Protein AF-A0A6B3HQE8-F1 (afdb_monomer_lite)

Structure (mmCIF, N/CA/C/O backbone):
data_AF-A0A6B3HQE8-F1
#
_entry.id   AF-A0A6B3HQE8-F1
#
loop_
_atom_site.group_PDB
_atom_site.id
_atom_site.type_symbol
_atom_site.label_atom_id
_atom_site.label_alt_id
_atom_site.label_comp_id
_atom_site.label_asym_id
_atom_site.label_entity_id
_atom_site.label_seq_id
_atom_site.pdbx_PDB_ins_code
_atom_site.Cartn_x
_atom_site.Cartn_y
_atom_site.Cartn_z
_atom_site.occupancy
_atom_site.B_iso_or_equiv
_atom_site.auth_seq_id
_atom_site.auth_comp_id
_atom_site.auth_asym_id
_atom_site.auth_atom_id
_atom_site.pdbx_PDB_model_num
ATOM 1 N N . GLY A 1 1 ? -1.125 9.462 -5.279 1.00 57.75 1 GLY A N 1
ATOM 2 C CA . GLY A 1 1 ? -0.376 9.296 -6.543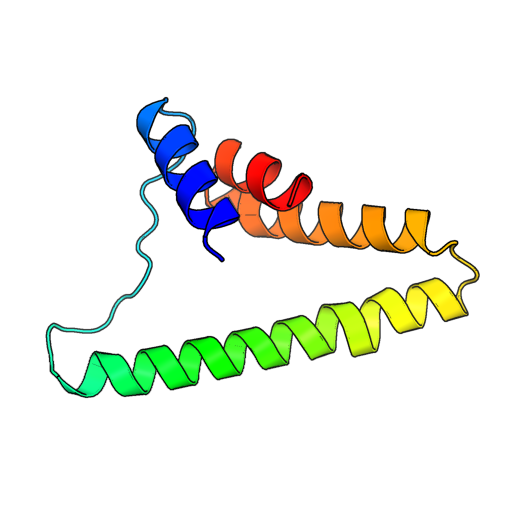 1.00 57.75 1 GLY A CA 1
ATOM 3 C C . GLY A 1 1 ? 0.740 10.318 -6.689 1.00 57.75 1 GLY A C 1
ATOM 4 O O . GLY A 1 1 ? 1.898 9.981 -6.491 1.00 57.75 1 GLY A O 1
ATOM 5 N N . SER A 1 2 ? 0.403 11.573 -6.986 1.00 71.50 2 SER A N 1
ATOM 6 C CA . SER A 1 2 ? 1.363 12.668 -7.220 1.00 71.50 2 SER A CA 1
ATOM 7 C C . SER A 1 2 ? 2.272 12.984 -6.025 1.00 71.50 2 SER A C 1
ATOM 9 O O . SER A 1 2 ? 3.472 13.153 -6.218 1.00 71.50 2 SER A O 1
ATOM 11 N N . ALA A 1 3 ? 1.739 12.987 -4.798 1.00 71.50 3 ALA A N 1
ATOM 12 C CA . ALA A 1 3 ? 2.540 13.189 -3.583 1.00 71.50 3 ALA A CA 1
ATOM 13 C C . ALA A 1 3 ? 3.630 12.112 -3.411 1.00 71.50 3 ALA A C 1
ATOM 15 O O . ALA A 1 3 ? 4.776 12.431 -3.104 1.00 71.50 3 ALA A O 1
ATOM 16 N N . GLY A 1 4 ? 3.302 10.850 -3.707 1.00 71.12 4 GLY A N 1
ATOM 17 C CA . GLY A 1 4 ? 4.258 9.743 -3.604 1.00 71.12 4 GLY A CA 1
ATOM 18 C C . GLY A 1 4 ? 5.314 9.760 -4.687 1.00 71.12 4 GLY A C 1
ATOM 19 O O . GLY A 1 4 ? 6.476 9.474 -4.411 1.00 71.12 4 GLY A O 1
ATOM 20 N N . LEU A 1 5 ? 4.938 10.189 -5.893 1.00 74.06 5 LEU A N 1
ATOM 21 C CA . LEU A 1 5 ? 5.892 10.414 -6.970 1.00 74.06 5 LEU A CA 1
ATOM 22 C C . LEU A 1 5 ? 6.881 11.531 -6.605 1.00 74.06 5 LEU A C 1
ATOM 24 O O . LEU A 1 5 ? 8.086 11.362 -6.766 1.00 74.06 5 LEU A O 1
ATOM 28 N N . ALA A 1 6 ? 6.384 12.648 -6.065 1.00 78.94 6 ALA A N 1
ATOM 29 C CA . ALA A 1 6 ? 7.222 13.759 -5.624 1.00 78.94 6 ALA A CA 1
ATOM 30 C C . ALA A 1 6 ? 8.188 13.329 -4.509 1.00 78.94 6 ALA A C 1
ATOM 32 O O . ALA A 1 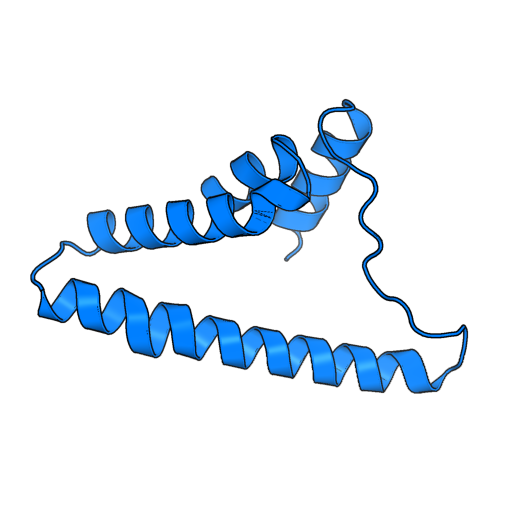6 ? 9.388 13.587 -4.603 1.00 78.94 6 ALA A O 1
ATOM 33 N N . PHE A 1 7 ? 7.695 12.605 -3.501 1.00 74.62 7 PHE A N 1
ATOM 34 C CA . PHE A 1 7 ? 8.530 12.097 -2.415 1.00 74.62 7 PHE A CA 1
ATOM 35 C C . PHE A 1 7 ? 9.596 11.117 -2.920 1.00 74.62 7 PHE A C 1
ATOM 37 O O . PHE A 1 7 ? 10.763 11.231 -2.545 1.00 74.62 7 PHE A O 1
ATOM 44 N N . TYR A 1 8 ? 9.229 10.195 -3.819 1.00 73.88 8 TYR A N 1
ATOM 45 C CA . TYR A 1 8 ? 10.174 9.267 -4.442 1.00 73.88 8 TYR A CA 1
ATOM 46 C C . TYR A 1 8 ? 11.298 10.002 -5.178 1.00 73.88 8 TYR A C 1
ATOM 48 O O . TYR A 1 8 ? 12.470 9.677 -4.984 1.00 73.88 8 TYR A O 1
ATOM 56 N N . LEU A 1 9 ? 10.960 11.008 -5.992 1.00 79.25 9 LEU A N 1
ATOM 57 C CA . LEU A 1 9 ? 11.943 11.783 -6.750 1.00 79.25 9 LEU A CA 1
ATOM 58 C C . LEU A 1 9 ? 12.909 12.535 -5.827 1.00 79.25 9 LEU A C 1
ATOM 60 O O . LEU A 1 9 ? 14.113 12.518 -6.078 1.00 79.25 9 LEU A O 1
ATOM 64 N N . VAL A 1 10 ? 12.409 13.123 -4.735 1.00 81.19 10 VAL A N 1
ATOM 65 C CA . VAL A 1 10 ? 13.238 13.801 -3.725 1.00 81.19 10 VAL A CA 1
ATOM 66 C C . VAL A 1 10 ? 14.146 12.809 -2.993 1.00 81.19 10 VAL A C 1
ATOM 68 O O . VAL A 1 10 ? 15.347 13.047 -2.892 1.00 81.19 10 VAL A O 1
ATOM 71 N N . ALA A 1 11 ? 13.609 11.677 -2.530 1.00 75.31 11 ALA A N 1
ATOM 72 C CA . ALA A 1 11 ? 14.369 10.646 -1.817 1.00 75.31 11 ALA A CA 1
ATOM 73 C C . ALA A 1 11 ? 15.430 9.966 -2.699 1.00 75.31 11 ALA A C 1
ATOM 75 O O . ALA A 1 11 ? 16.508 9.601 -2.229 1.00 75.31 11 ALA A O 1
ATOM 76 N N . ARG A 1 12 ? 15.141 9.801 -3.996 1.00 74.62 12 ARG A N 1
ATOM 77 C CA . ARG A 1 12 ? 16.112 9.315 -4.981 1.00 74.62 12 ARG A CA 1
ATOM 78 C C . ARG A 1 12 ? 17.210 10.348 -5.219 1.00 74.62 12 ARG A C 1
ATOM 80 O O . ARG A 1 12 ? 18.380 9.984 -5.223 1.00 74.62 12 ARG A O 1
ATOM 87 N N . ALA A 1 13 ? 16.849 11.619 -5.405 1.00 78.38 13 ALA A N 1
ATOM 88 C CA . ALA A 1 13 ? 17.813 12.695 -5.637 1.00 78.38 13 ALA A CA 1
ATOM 89 C C . ALA A 1 13 ? 18.769 12.900 -4.450 1.00 78.38 13 ALA A C 1
ATOM 91 O O . ALA A 1 13 ? 19.920 13.274 -4.653 1.00 78.38 13 ALA A O 1
ATOM 92 N N . SER A 1 14 ? 18.321 12.614 -3.226 1.00 78.81 14 SER A N 1
ATOM 93 C CA . SER A 1 14 ? 19.136 12.691 -2.010 1.00 78.81 14 SER A CA 1
ATOM 94 C C . SER A 1 14 ? 19.966 11.432 -1.713 1.00 78.81 14 SER A C 1
ATOM 96 O O . SER A 1 14 ? 20.688 11.411 -0.721 1.00 78.81 14 SER A O 1
ATOM 98 N N . GLY A 1 15 ? 19.895 10.390 -2.554 1.00 73.69 15 GLY A N 1
ATOM 99 C CA . GLY A 1 15 ? 20.684 9.158 -2.410 1.00 73.69 15 GLY A CA 1
ATOM 100 C C . GLY A 1 15 ? 20.153 8.155 -1.378 1.00 73.69 15 GLY A C 1
ATOM 101 O O . GLY A 1 15 ? 20.794 7.136 -1.137 1.00 73.69 15 GLY A O 1
ATOM 102 N N . PHE A 1 16 ? 18.980 8.403 -0.789 1.00 72.25 16 PHE A N 1
ATOM 103 C CA . PHE A 1 16 ? 18.380 7.546 0.244 1.00 72.25 16 PHE A CA 1
ATOM 104 C C . PHE A 1 16 ? 17.516 6.395 -0.304 1.00 72.25 16 PHE A C 1
ATOM 106 O O . PHE A 1 16 ? 17.066 5.550 0.474 1.00 72.25 16 PHE A O 1
ATOM 113 N N . ASN A 1 17 ? 17.269 6.350 -1.619 1.00 71.38 17 ASN A N 1
ATOM 114 C CA . ASN A 1 17 ? 16.435 5.335 -2.268 1.00 71.38 17 ASN A CA 1
ATOM 115 C C . ASN A 1 17 ? 17.153 4.594 -3.396 1.00 71.38 17 ASN A C 1
ATOM 117 O O . ASN A 1 17 ? 17.949 5.169 -4.139 1.00 71.38 17 ASN A O 1
ATOM 121 N N . LEU A 1 18 ? 16.784 3.325 -3.573 1.00 72.56 18 LEU A N 1
ATOM 122 C CA . LEU A 1 18 ? 17.228 2.507 -4.696 1.00 72.56 18 LEU A CA 1
ATOM 123 C C . LEU A 1 18 ? 16.534 2.941 -5.997 1.00 72.56 18 LEU A C 1
ATOM 125 O O . LEU A 1 18 ? 15.428 3.495 -5.999 1.00 72.56 18 LEU A O 1
ATOM 129 N N . THR A 1 19 ? 17.175 2.662 -7.135 1.00 73.44 19 THR A N 1
ATOM 130 C CA . THR A 1 19 ? 16.489 2.783 -8.428 1.00 73.44 19 THR A CA 1
ATOM 131 C C . THR A 1 19 ? 15.490 1.638 -8.537 1.00 73.44 19 THR A C 1
ATOM 133 O O . THR A 1 19 ? 15.875 0.473 -8.579 1.00 73.44 19 THR A O 1
ATOM 136 N N . VAL A 1 20 ? 14.204 1.982 -8.551 1.00 71.56 20 VAL A N 1
ATOM 137 C CA . VAL A 1 20 ? 13.112 1.019 -8.680 1.00 71.56 20 VAL A CA 1
ATOM 138 C C . VAL A 1 20 ? 12.813 0.875 -10.163 1.00 71.56 20 VAL A C 1
ATOM 140 O O . VAL A 1 20 ? 12.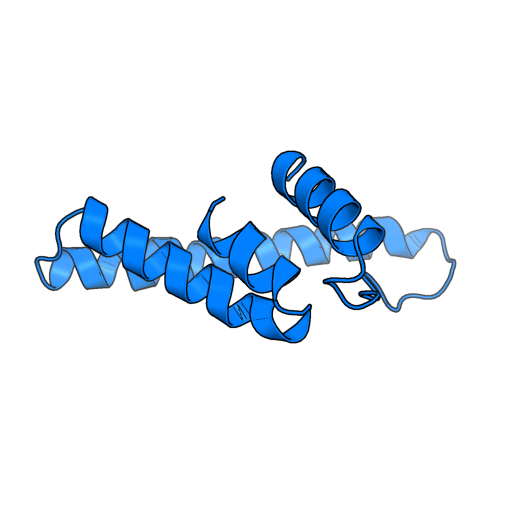646 1.879 -10.852 1.00 71.56 20 VAL A O 1
ATOM 143 N N . VAL A 1 21 ? 12.753 -0.361 -10.648 1.00 79.44 21 VAL A N 1
ATOM 144 C CA . VAL A 1 21 ? 12.268 -0.669 -11.995 1.00 79.44 21 VAL A CA 1
ATOM 145 C C . VAL A 1 21 ? 10.741 -0.769 -11.904 1.00 79.44 21 VAL A C 1
ATOM 147 O O . VAL A 1 21 ? 10.247 -1.705 -11.278 1.00 79.44 21 VAL A O 1
ATOM 150 N N . PRO A 1 22 ? 9.983 0.209 -12.433 1.00 73.69 22 PRO A N 1
ATOM 151 C CA . PRO A 1 22 ? 8.540 0.284 -12.209 1.00 73.69 22 PRO A CA 1
ATOM 152 C C . PRO A 1 22 ? 7.749 -0.702 -13.079 1.00 73.69 22 PRO A C 1
ATOM 154 O O . PRO A 1 22 ? 6.593 -0.989 -12.782 1.00 73.69 22 PRO A O 1
ATOM 157 N N . GLU A 1 23 ? 8.359 -1.202 -14.153 1.00 84.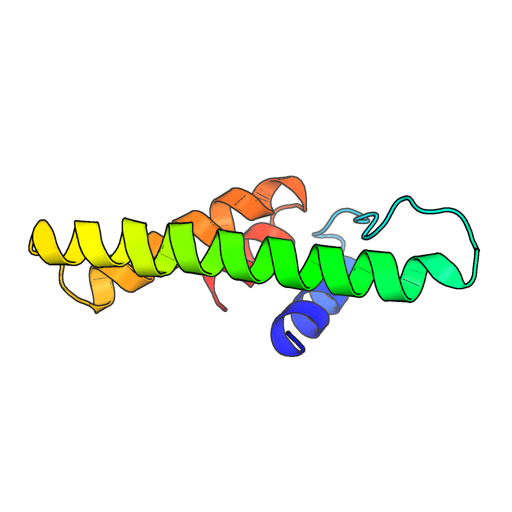00 23 GLU A N 1
ATOM 158 C CA . GLU A 1 23 ? 7.767 -2.125 -15.116 1.00 84.00 23 GLU A CA 1
ATOM 159 C C . GLU A 1 23 ? 8.873 -2.927 -15.824 1.00 84.00 23 GLU A C 1
ATOM 161 O O . GLU A 1 23 ? 10.016 -2.476 -15.890 1.00 84.00 23 GLU A O 1
ATOM 166 N N . SER A 1 24 ? 8.551 -4.127 -16.310 1.00 87.50 24 SER A N 1
ATOM 167 C CA . SER A 1 24 ? 9.496 -5.050 -16.962 1.00 87.50 24 SER A CA 1
ATOM 168 C C . SER A 1 24 ? 9.030 -5.526 -18.348 1.00 87.50 24 SER A C 1
ATOM 170 O O . SER A 1 24 ? 9.476 -6.565 -18.838 1.00 87.50 24 SER A O 1
ATOM 172 N N . LEU A 1 25 ? 8.108 -4.795 -18.978 1.00 91.81 25 LEU A N 1
ATOM 173 C CA . LEU A 1 25 ? 7.573 -5.075 -20.305 1.00 91.81 25 LEU A CA 1
ATOM 174 C C . LEU A 1 25 ? 8.493 -4.522 -21.411 1.00 91.81 25 LEU A C 1
ATOM 176 O O . LEU A 1 25 ? 9.168 -3.509 -21.235 1.00 91.81 25 LEU A O 1
ATOM 180 N N . PRO A 1 26 ? 8.523 -5.169 -22.590 1.00 93.75 26 PRO A N 1
ATOM 181 C CA . PRO A 1 26 ? 9.262 -4.655 -23.739 1.00 93.75 26 PRO A CA 1
ATOM 182 C C . PRO A 1 26 ? 8.646 -3.352 -24.272 1.00 93.75 26 PRO A C 1
ATOM 184 O O . PRO A 1 26 ? 7.494 -3.019 -23.984 1.00 93.75 26 PRO A O 1
ATOM 187 N N . ASP A 1 27 ? 9.393 -2.620 -25.105 1.00 94.12 27 ASP A N 1
ATOM 188 C CA . ASP A 1 27 ? 8.909 -1.374 -25.706 1.00 94.12 27 ASP A CA 1
ATOM 189 C C . ASP A 1 27 ? 7.942 -1.624 -26.874 1.00 94.12 27 ASP A C 1
ATOM 191 O O . ASP A 1 27 ? 8.307 -1.630 -28.047 1.00 94.12 27 ASP A O 1
ATOM 195 N N . VAL A 1 28 ? 6.686 -1.897 -26.530 1.00 97.00 28 VAL A N 1
ATOM 196 C CA . VAL A 1 28 ? 5.603 -2.228 -27.461 1.00 97.00 28 VAL A CA 1
ATOM 197 C C . VAL A 1 28 ? 4.325 -1.494 -27.071 1.00 97.00 28 VAL A C 1
ATOM 199 O O . VAL A 1 28 ? 4.048 -1.291 -25.893 1.00 97.00 28 VAL A O 1
ATOM 202 N N . TRP A 1 29 ? 3.503 -1.111 -28.050 1.00 97.06 29 TRP A N 1
ATOM 203 C CA . TRP A 1 29 ? 2.328 -0.260 -27.809 1.00 97.06 29 TRP A CA 1
ATOM 204 C C . TRP A 1 29 ? 1.303 -0.874 -26.839 1.00 97.06 29 TRP A C 1
ATOM 206 O O . TRP A 1 29 ? 0.652 -0.153 -26.085 1.00 97.06 29 TRP A O 1
ATOM 216 N N . TRP A 1 30 ? 1.169 -2.204 -26.816 1.00 96.81 30 TRP A N 1
ATOM 217 C CA . TRP A 1 30 ? 0.215 -2.886 -25.939 1.00 96.81 30 TRP A CA 1
ATOM 218 C C . TRP A 1 30 ? 0.661 -2.915 -24.471 1.00 96.81 30 TRP A C 1
ATOM 220 O O . TRP A 1 30 ? -0.138 -3.276 -23.607 1.00 96.81 30 TRP A O 1
ATOM 230 N N . LYS A 1 31 ? 1.890 -2.486 -24.143 1.00 96.31 31 LYS A N 1
ATOM 231 C CA . LYS A 1 31 ? 2.336 -2.396 -22.746 1.00 96.31 31 LYS A CA 1
ATOM 232 C C . LYS A 1 31 ? 1.459 -1.446 -21.931 1.00 96.31 31 LYS A C 1
ATOM 234 O O . LYS A 1 31 ? 1.143 -1.742 -20.789 1.00 96.31 31 LYS A O 1
ATOM 239 N N . PHE A 1 32 ? 0.992 -0.346 -22.524 1.00 95.44 32 PHE A N 1
ATOM 240 C CA . PHE A 1 32 ? 0.169 0.646 -21.829 1.00 95.44 32 PHE A CA 1
ATOM 241 C C . PHE A 1 32 ? -1.178 0.088 -21.340 1.00 95.44 32 PHE A C 1
ATOM 243 O O . PHE A 1 32 ? -1.432 0.185 -20.140 1.00 95.44 32 PHE A O 1
ATOM 250 N N . PRO A 1 33 ? -2.034 -0.532 -22.183 1.00 97.50 33 PRO A N 1
ATOM 251 C CA . PRO A 1 33 ? -3.274 -1.129 -21.690 1.00 97.50 33 PRO A CA 1
ATOM 252 C C . PRO A 1 33 ? -3.028 -2.248 -20.667 1.00 97.50 33 PRO A C 1
ATOM 254 O O . PRO A 1 33 ? -3.764 -2.332 -19.687 1.00 97.50 33 PRO A O 1
ATOM 257 N N . VAL A 1 34 ? -1.969 -3.054 -20.820 1.00 97.12 34 VAL A N 1
ATOM 258 C CA . VAL A 1 34 ? -1.598 -4.074 -19.821 1.00 97.12 34 VAL A CA 1
ATOM 259 C C . VAL A 1 34 ? -1.216 -3.438 -18.481 1.00 97.12 34 VAL A C 1
ATOM 261 O O . VAL A 1 34 ? -1.686 -3.886 -17.438 1.00 97.12 34 VAL A O 1
ATOM 264 N N . LEU A 1 35 ? -0.415 -2.371 -18.488 1.00 95.50 35 LEU A N 1
ATOM 265 C CA . LEU A 1 35 ? -0.029 -1.650 -17.272 1.00 95.50 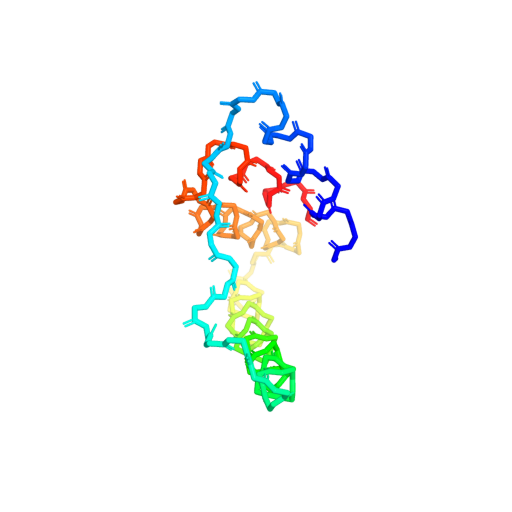35 LEU A CA 1
ATOM 266 C C . LEU A 1 35 ? -1.221 -0.961 -16.603 1.00 95.50 35 LEU A C 1
ATOM 268 O O . LEU A 1 35 ? -1.287 -0.938 -15.378 1.00 95.50 35 LEU A O 1
ATOM 272 N N . ILE A 1 36 ? -2.190 -0.459 -17.373 1.00 96.12 36 ILE A N 1
ATOM 273 C CA . ILE A 1 36 ? -3.439 0.090 -16.825 1.00 96.12 36 ILE A CA 1
ATOM 274 C C . ILE A 1 36 ? -4.241 -1.010 -16.121 1.00 96.12 36 ILE A C 1
ATOM 276 O O . ILE A 1 36 ? -4.684 -0.812 -14.990 1.00 96.12 36 ILE A O 1
ATOM 280 N N . LEU A 1 37 ? -4.395 -2.179 -16.749 1.00 97.75 37 LEU A N 1
ATOM 281 C CA . LEU A 1 37 ? -5.083 -3.318 -16.134 1.00 97.75 37 LEU A CA 1
ATOM 282 C C . LEU A 1 37 ? -4.350 -3.823 -14.885 1.00 97.75 37 LEU A C 1
ATOM 284 O O . LEU A 1 37 ? -4.993 -4.120 -13.884 1.00 97.75 37 LEU A O 1
ATOM 288 N N . SER A 1 38 ? -3.017 -3.860 -14.913 1.00 95.75 38 SER A N 1
ATOM 289 C CA . SER A 1 38 ? -2.184 -4.204 -13.755 1.00 95.75 38 SER A CA 1
ATOM 290 C C . SER A 1 38 ? -2.338 -3.188 -12.616 1.00 95.75 38 SER A C 1
ATOM 292 O O . SER A 1 38 ? -2.517 -3.564 -11.459 1.00 95.75 38 SER A O 1
ATOM 294 N N . ALA A 1 39 ? -2.362 -1.889 -12.922 1.00 93.88 39 ALA A N 1
ATOM 295 C CA . ALA A 1 39 ? -2.619 -0.851 -11.927 1.00 93.88 39 ALA A CA 1
ATOM 296 C C . ALA A 1 39 ? -4.023 -0.985 -11.314 1.00 93.88 39 ALA A C 1
ATOM 298 O O . ALA A 1 39 ? -4.170 -0.871 -10.098 1.00 93.88 39 ALA A O 1
ATOM 299 N N . ALA A 1 40 ? -5.038 -1.286 -12.130 1.00 97.62 40 ALA A N 1
ATOM 300 C CA . ALA A 1 40 ? -6.392 -1.549 -11.650 1.00 97.62 40 ALA A CA 1
ATOM 301 C C . ALA A 1 40 ? -6.441 -2.795 -10.753 1.00 97.62 40 ALA A C 1
ATOM 303 O O . ALA A 1 40 ? -7.013 -2.741 -9.666 1.00 97.62 40 ALA A O 1
ATOM 304 N N . GLN A 1 41 ? -5.791 -3.890 -11.160 1.00 97.56 41 GLN A N 1
ATOM 305 C CA . GLN A 1 41 ? -5.660 -5.101 -10.350 1.00 97.56 41 GLN A CA 1
ATOM 306 C C . GLN A 1 41 ? -5.027 -4.786 -8.989 1.00 97.56 41 GLN A C 1
ATOM 308 O O . GLN A 1 41 ? -5.592 -5.147 -7.959 1.00 97.56 41 GLN A O 1
ATOM 313 N N . ASN A 1 42 ? -3.886 -4.093 -8.972 1.00 94.50 42 ASN A N 1
ATOM 314 C CA . ASN A 1 42 ? -3.191 -3.740 -7.734 1.00 94.50 42 ASN A CA 1
ATOM 315 C C . ASN A 1 42 ? -4.046 -2.836 -6.839 1.00 94.50 42 ASN A C 1
ATOM 317 O O . ASN A 1 42 ? -4.125 -3.081 -5.640 1.00 94.50 42 ASN A O 1
ATOM 321 N N . SER A 1 43 ? -4.747 -1.855 -7.417 1.00 94.06 43 SER A N 1
ATOM 322 C CA . SER A 1 43 ? -5.665 -0.988 -6.669 1.00 94.06 43 SER A CA 1
ATOM 323 C C . SER A 1 43 ? -6.797 -1.779 -6.016 1.00 94.06 43 SER A C 1
ATOM 325 O O . SER A 1 43 ? -7.131 -1.516 -4.866 1.00 94.06 43 SER A O 1
ATOM 327 N N . VAL A 1 44 ? -7.384 -2.749 -6.724 1.00 98.06 44 VAL A N 1
ATOM 328 C CA . VAL A 1 44 ? -8.444 -3.605 -6.170 1.00 98.06 44 VAL A CA 1
ATOM 329 C C . VAL A 1 44 ? -7.896 -4.483 -5.048 1.00 98.06 44 VAL A C 1
ATOM 331 O O . VAL A 1 44 ? -8.534 -4.613 -4.007 1.00 98.06 44 VAL A O 1
ATOM 334 N N . VAL A 1 45 ? -6.714 -5.075 -5.232 1.00 97.56 45 VAL A N 1
ATOM 335 C CA . VAL A 1 45 ? -6.076 -5.912 -4.206 1.00 97.56 45 VAL A CA 1
ATOM 336 C C . VAL A 1 45 ? -5.770 -5.100 -2.948 1.00 97.56 45 VAL A C 1
ATOM 338 O O . VAL A 1 45 ? -6.069 -5.558 -1.846 1.00 97.56 45 VAL A O 1
ATOM 341 N N . GLU A 1 46 ? -5.221 -3.894 -3.096 1.00 95.44 46 GLU A N 1
ATOM 342 C CA . GLU A 1 46 ? -4.925 -3.004 -1.971 1.00 95.44 46 GLU A CA 1
ATOM 343 C C . GLU A 1 46 ? -6.207 -2.604 -1.226 1.00 95.44 46 GLU A C 1
ATOM 345 O O . GLU A 1 46 ? -6.267 -2.753 -0.007 1.00 95.44 46 GLU A O 1
ATOM 350 N N . GLU A 1 47 ? -7.263 -2.208 -1.942 1.00 95.62 47 GLU A N 1
ATOM 351 C CA . GLU A 1 47 ? -8.559 -1.852 -1.349 1.00 95.62 47 GLU A CA 1
ATOM 352 C C . GLU A 1 47 ? -9.172 -3.027 -0.568 1.00 95.62 47 GLU A C 1
ATOM 354 O O . GLU A 1 47 ? -9.639 -2.876 0.563 1.00 95.62 47 GLU A O 1
ATOM 359 N N . VAL A 1 48 ? -9.126 -4.235 -1.137 1.00 98.06 48 VAL A N 1
ATOM 360 C CA . VAL A 1 48 ? -9.676 -5.432 -0.494 1.00 98.06 48 VAL A CA 1
ATOM 361 C C . VAL A 1 48 ? -8.884 -5.804 0.760 1.00 98.06 48 VAL A C 1
ATOM 363 O O . VAL A 1 48 ? -9.475 -6.080 1.805 1.00 98.06 48 VAL A O 1
ATOM 366 N N . ILE A 1 49 ? -7.553 -5.815 0.689 1.00 97.06 49 ILE A N 1
ATOM 367 C CA . ILE A 1 49 ? -6.710 -6.221 1.822 1.00 97.06 49 ILE A CA 1
ATOM 368 C C . ILE A 1 49 ? -6.737 -5.165 2.928 1.00 97.06 49 ILE A C 1
ATOM 370 O O . ILE A 1 49 ? -6.885 -5.509 4.102 1.00 97.06 49 ILE A O 1
ATOM 374 N N . VAL A 1 50 ? -6.589 -3.888 2.579 1.00 96.25 50 VAL A N 1
ATOM 375 C CA . VAL A 1 50 ? -6.452 -2.809 3.559 1.00 96.25 50 VAL A CA 1
ATOM 376 C C . VAL A 1 50 ? -7.818 -2.397 4.094 1.00 96.25 50 VAL A C 1
ATOM 378 O O . VAL A 1 50 ? -8.048 -2.456 5.299 1.00 96.25 50 VAL A O 1
ATOM 381 N N . VAL A 1 51 ? -8.754 -2.016 3.228 1.00 94.38 51 VAL A N 1
ATOM 382 C CA . VAL A 1 51 ? -10.031 -1.440 3.668 1.00 94.38 51 VAL A CA 1
ATOM 383 C C . VAL A 1 51 ? -11.028 -2.539 4.011 1.00 94.38 51 VAL A C 1
ATOM 385 O O . VAL A 1 51 ? -11.521 -2.599 5.142 1.00 94.38 51 VAL A O 1
ATOM 388 N N . ALA A 1 52 ? -11.300 -3.444 3.066 1.00 96.56 52 ALA A N 1
ATOM 389 C CA . ALA A 1 52 ? -12.348 -4.449 3.248 1.00 96.56 52 ALA A CA 1
ATOM 390 C C . ALA A 1 52 ? -11.986 -5.509 4.302 1.00 96.56 52 ALA A C 1
ATOM 392 O O . ALA A 1 52 ? -12.881 -6.036 4.968 1.00 96.56 52 ALA A O 1
ATOM 393 N N . TYR A 1 53 ? -10.694 -5.803 4.480 1.00 97.50 53 TYR A N 1
ATOM 394 C CA . TYR A 1 53 ? -10.210 -6.752 5.477 1.00 97.50 53 TYR A CA 1
ATOM 395 C C . TYR A 1 53 ? -9.554 -6.077 6.688 1.00 97.50 53 TYR A C 1
ATOM 397 O O . TYR A 1 53 ? -10.132 -6.120 7.769 1.00 97.50 53 TYR A O 1
ATOM 405 N N . LEU A 1 54 ? -8.372 -5.464 6.568 1.00 97.88 54 LEU A N 1
ATOM 406 C CA . LEU A 1 54 ? -7.596 -5.021 7.736 1.00 97.88 54 LEU A CA 1
ATOM 407 C C . LEU A 1 54 ? -8.359 -4.012 8.604 1.00 97.88 54 LEU A C 1
ATOM 409 O O . LEU A 1 54 ? -8.573 -4.277 9.786 1.00 97.88 54 LEU A O 1
ATOM 413 N N . LEU A 1 55 ? -8.797 -2.886 8.037 1.00 97.50 55 LEU A N 1
ATOM 414 C CA . LEU A 1 55 ? -9.498 -1.840 8.789 1.00 97.50 55 LEU A CA 1
ATOM 415 C C . LEU A 1 55 ? -10.812 -2.362 9.374 1.00 97.50 55 LEU A C 1
ATOM 417 O O . LEU A 1 55 ? -11.095 -2.141 10.549 1.00 97.50 55 LEU A O 1
ATOM 421 N N . ARG A 1 56 ? -11.564 -3.143 8.589 1.00 97.44 56 ARG A N 1
ATOM 422 C CA . ARG A 1 56 ? -12.779 -3.835 9.042 1.00 97.44 56 ARG A CA 1
ATOM 423 C C . ARG A 1 56 ? -12.514 -4.729 10.256 1.00 97.44 56 ARG A C 1
ATOM 425 O O . ARG A 1 56 ? -13.335 -4.773 11.169 1.00 97.44 56 ARG A O 1
ATOM 432 N N . ARG A 1 57 ? -11.403 -5.469 10.271 1.00 98.19 57 ARG A N 1
ATOM 433 C CA . ARG A 1 57 ? -11.050 -6.385 11.367 1.00 98.19 57 ARG A CA 1
ATOM 434 C C . ARG A 1 57 ? -10.545 -5.640 12.594 1.00 98.19 57 ARG A C 1
ATOM 436 O O . ARG A 1 57 ? -10.903 -6.032 13.697 1.00 98.19 57 ARG A O 1
ATOM 443 N N . LEU A 1 58 ? -9.763 -4.576 12.425 1.00 98.38 58 LEU A N 1
ATOM 444 C CA . LEU A 1 58 ? -9.313 -3.744 13.544 1.00 98.38 58 LEU A CA 1
ATOM 445 C C . LEU A 1 58 ? -10.497 -3.045 14.228 1.00 98.38 58 LEU A C 1
ATOM 447 O O . LEU A 1 58 ? -10.586 -3.078 15.453 1.00 98.38 58 LEU A O 1
ATOM 451 N N . ASP A 1 59 ? -11.456 -2.535 13.452 1.00 97.56 59 ASP A N 1
ATOM 452 C CA . ASP A 1 59 ? -12.722 -1.993 13.965 1.00 97.56 59 ASP A CA 1
ATOM 453 C C . ASP A 1 59 ? -13.508 -3.044 14.772 1.00 97.56 59 ASP A C 1
ATOM 455 O O . ASP A 1 59 ? -13.887 -2.809 15.917 1.00 97.56 59 ASP A O 1
ATOM 459 N N . GLN A 1 60 ? -13.651 -4.265 14.239 1.00 98.25 60 GLN A N 1
ATOM 460 C CA . GLN A 1 60 ? -14.284 -5.383 14.957 1.00 98.25 60 GLN A CA 1
ATOM 461 C C . GLN A 1 60 ? -13.538 -5.797 16.235 1.00 98.25 60 GLN A C 1
ATOM 463 O O . GLN A 1 60 ? -14.158 -6.309 17.166 1.00 98.25 60 GLN A O 1
ATOM 468 N N . LEU A 1 61 ? -12.222 -5.586 16.291 1.00 98.38 61 LEU A N 1
ATOM 469 C CA . LEU A 1 61 ? -11.392 -5.803 17.479 1.00 98.38 61 LEU A CA 1
ATOM 470 C C . LEU A 1 61 ? -11.448 -4.622 18.467 1.00 98.38 61 LEU A C 1
ATOM 472 O O . LEU A 1 61 ? -10.763 -4.657 19.488 1.00 98.38 61 LEU A O 1
ATOM 476 N N . GLY A 1 62 ? -12.244 -3.586 18.185 1.00 98.25 62 GLY A N 1
ATOM 477 C CA . GLY A 1 62 ? -12.429 -2.420 19.048 1.00 98.25 62 GLY A CA 1
ATOM 478 C C . GLY A 1 62 ? -11.308 -1.385 18.956 1.00 98.25 62 GLY A C 1
ATOM 479 O O . GLY A 1 62 ? -11.188 -0.535 19.840 1.00 98.25 62 GLY A O 1
ATOM 480 N N . TRP A 1 63 ? -10.466 -1.441 17.921 1.00 98.56 63 TRP A N 1
ATOM 481 C CA . TRP A 1 63 ? -9.451 -0.414 17.705 1.00 98.56 63 TRP A CA 1
ATOM 482 C C . TRP A 1 63 ? -10.112 0.910 17.337 1.00 98.56 63 TRP A C 1
ATOM 484 O O . TRP A 1 63 ? -11.085 0.960 16.588 1.00 98.56 63 TRP A O 1
ATOM 494 N N . THR A 1 64 ? -9.545 2.016 17.821 1.00 98.25 64 THR A N 1
ATOM 495 C CA . THR A 1 64 ? -10.009 3.339 17.398 1.00 98.25 64 THR A CA 1
ATOM 496 C C . THR A 1 64 ? -9.667 3.576 15.920 1.00 98.25 64 THR A C 1
ATOM 498 O O . THR A 1 64 ? -8.693 3.005 15.409 1.00 98.25 64 THR A O 1
ATOM 501 N N . PRO A 1 65 ? -10.400 4.461 15.217 1.00 96.00 65 PRO A N 1
ATOM 502 C CA . PRO A 1 65 ? -10.088 4.799 13.829 1.00 96.00 65 PRO A CA 1
ATOM 503 C C . PRO A 1 65 ? -8.642 5.275 13.643 1.00 96.00 65 PRO A C 1
ATOM 505 O O . PRO A 1 65 ? -7.967 4.848 12.712 1.00 96.00 65 PRO A O 1
ATOM 508 N N . MET A 1 66 ? -8.124 6.088 14.572 1.00 97.12 66 MET A N 1
ATOM 509 C CA . MET A 1 66 ? -6.742 6.579 14.509 1.00 97.12 66 MET A CA 1
ATOM 510 C C . MET A 1 66 ? -5.705 5.471 14.705 1.00 97.12 66 MET A C 1
ATOM 512 O O . MET A 1 66 ? -4.716 5.434 13.978 1.00 97.12 66 MET A O 1
ATOM 516 N N . ALA A 1 67 ? -5.932 4.543 15.641 1.00 97.69 67 ALA A N 1
ATOM 517 C CA . ALA A 1 67 ? -5.035 3.403 15.822 1.00 97.69 67 ALA A CA 1
ATOM 518 C C . ALA A 1 67 ? -5.032 2.492 14.582 1.00 97.69 67 ALA A C 1
ATOM 520 O O . ALA A 1 67 ? -3.979 2.010 14.169 1.00 97.69 67 ALA A O 1
ATOM 521 N N . SER A 1 68 ? -6.197 2.306 13.954 1.00 97.69 68 SER A N 1
ATOM 522 C CA . SER A 1 68 ? -6.336 1.514 12.728 1.00 97.69 68 SER A CA 1
ATOM 523 C C . SER A 1 68 ? -5.627 2.163 11.536 1.00 97.69 68 SER A C 1
ATOM 525 O O . SER A 1 68 ? -4.921 1.481 10.794 1.00 97.69 68 SER A O 1
ATOM 527 N N . LEU A 1 69 ? -5.744 3.487 11.386 1.00 94.81 69 LEU A N 1
ATOM 528 C CA . LEU A 1 69 ? -5.017 4.249 10.368 1.00 94.81 69 LEU A CA 1
ATOM 529 C C . LEU A 1 69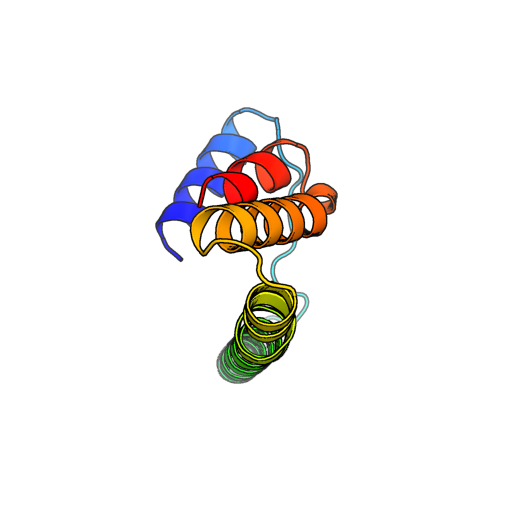 ? -3.501 4.175 10.575 1.00 94.81 69 LEU A C 1
ATOM 531 O O . LEU A 1 69 ? -2.775 3.922 9.619 1.00 94.81 69 LEU A O 1
ATOM 535 N N . ALA A 1 70 ? -3.023 4.323 11.814 1.00 96.50 70 ALA A N 1
ATOM 536 C CA . ALA A 1 70 ? -1.600 4.200 12.129 1.00 96.50 70 ALA A CA 1
ATOM 537 C C . ALA A 1 70 ? -1.062 2.787 11.840 1.00 96.50 70 ALA A C 1
ATOM 539 O O . ALA A 1 70 ? 0.019 2.633 11.280 1.00 96.50 70 ALA A O 1
ATOM 540 N N . ALA A 1 71 ? -1.822 1.738 12.167 1.00 96.94 71 ALA A N 1
ATOM 541 C CA . ALA A 1 71 ? -1.444 0.369 11.822 1.00 96.94 71 ALA A CA 1
ATOM 542 C C . ALA A 1 71 ? -1.377 0.165 10.298 1.00 96.94 71 ALA A C 1
ATOM 544 O O . ALA A 1 71 ? -0.435 -0.446 9.792 1.00 96.94 71 ALA A O 1
ATOM 545 N N . SER A 1 72 ? -2.346 0.716 9.561 1.00 95.75 72 SER A N 1
ATOM 546 C CA . SER A 1 72 ? -2.369 0.678 8.098 1.00 95.75 72 SER A CA 1
ATOM 547 C C . SER A 1 72 ? -1.183 1.421 7.476 1.00 95.75 72 SER A C 1
ATOM 549 O O . SER A 1 72 ? -0.578 0.912 6.532 1.00 95.75 72 SER A O 1
ATOM 551 N N . SER A 1 73 ? -0.810 2.595 7.996 1.00 94.50 73 SER A N 1
ATOM 552 C CA . SER A 1 73 ? 0.333 3.355 7.476 1.00 94.50 73 SER A CA 1
ATOM 553 C C . SER A 1 73 ? 1.660 2.651 7.761 1.00 94.50 73 SER A C 1
ATOM 555 O O . SER A 1 73 ? 2.514 2.567 6.879 1.00 94.50 73 SER A O 1
ATOM 557 N N . VAL A 1 74 ? 1.818 2.047 8.945 1.00 96.25 74 VAL A N 1
ATOM 558 C CA . VAL A 1 74 ? 2.984 1.212 9.279 1.00 96.25 74 VAL A CA 1
ATOM 559 C C . VAL A 1 74 ? 3.073 -0.003 8.363 1.00 96.25 74 VAL A C 1
ATOM 561 O O . VAL A 1 74 ? 4.163 -0.310 7.875 1.00 96.25 74 VAL A O 1
ATOM 564 N N . LEU A 1 75 ? 1.954 -0.681 8.092 1.00 95.44 75 LEU A N 1
ATOM 565 C CA . LEU A 1 75 ? 1.916 -1.802 7.153 1.00 95.44 75 LEU A CA 1
ATOM 566 C C . LEU A 1 75 ? 2.377 -1.362 5.759 1.00 95.44 75 LEU A C 1
ATOM 568 O O . LEU A 1 75 ? 3.256 -1.998 5.174 1.00 95.44 75 LEU A O 1
ATOM 572 N N . ARG A 1 76 ? 1.828 -0.249 5.258 1.00 93.50 76 ARG A N 1
ATOM 573 C CA . ARG A 1 76 ? 2.178 0.320 3.952 1.00 93.50 76 ARG A CA 1
ATOM 574 C C . ARG A 1 76 ? 3.661 0.680 3.884 1.00 93.50 76 ARG A C 1
ATOM 576 O O . ARG A 1 76 ? 4.363 0.219 2.988 1.00 93.50 76 ARG A O 1
ATOM 583 N N . GLY A 1 77 ? 4.159 1.451 4.850 1.00 92.88 77 GLY A N 1
ATOM 584 C CA . GLY A 1 77 ? 5.571 1.820 4.941 1.00 92.88 77 GLY A CA 1
ATOM 585 C C . GLY A 1 77 ? 6.477 0.589 4.955 1.00 92.88 77 GLY A C 1
ATOM 586 O O . GLY A 1 77 ? 7.412 0.507 4.159 1.00 92.88 77 GLY A O 1
ATOM 587 N N . SER A 1 78 ? 6.165 -0.404 5.793 1.00 94.94 78 SER A N 1
ATOM 588 C CA . SER A 1 78 ? 6.954 -1.639 5.924 1.00 94.94 78 SER A CA 1
ATOM 589 C C . SER A 1 78 ? 7.022 -2.426 4.618 1.00 94.94 78 SER A C 1
ATOM 591 O O . SER A 1 78 ? 8.097 -2.894 4.245 1.00 94.94 78 SER A O 1
ATOM 593 N N . TYR A 1 79 ? 5.907 -2.517 3.883 1.00 92.12 79 TYR A N 1
ATOM 594 C CA . TYR A 1 79 ? 5.886 -3.142 2.561 1.00 92.12 79 TYR A CA 1
ATOM 595 C C . TYR A 1 79 ? 6.837 -2.447 1.583 1.00 92.12 79 TYR A C 1
ATOM 597 O O . TYR A 1 79 ? 7.445 -3.121 0.767 1.00 92.12 79 TYR A O 1
ATOM 605 N N . HIS A 1 80 ? 7.036 -1.132 1.685 1.00 90.44 80 HIS A N 1
ATOM 606 C CA . HIS A 1 80 ? 7.914 -0.373 0.791 1.00 90.44 80 HIS A CA 1
ATOM 607 C C . HIS A 1 80 ? 9.381 -0.295 1.234 1.00 90.44 80 HIS A C 1
ATOM 609 O O . HIS A 1 80 ? 10.187 0.344 0.555 1.00 90.44 80 HIS A O 1
ATOM 615 N N . LEU A 1 81 ? 9.774 -0.986 2.309 1.00 88.94 81 LEU A N 1
ATOM 616 C CA . LEU A 1 81 ? 11.161 -0.992 2.782 1.00 88.94 81 LEU A CA 1
ATOM 617 C C . LEU A 1 81 ? 12.139 -1.583 1.746 1.00 88.94 81 LEU A C 1
ATOM 619 O O . LEU A 1 81 ? 13.301 -1.181 1.710 1.00 88.94 81 LEU A O 1
ATOM 623 N N . TYR A 1 82 ? 11.672 -2.456 0.838 1.00 85.88 82 TYR A N 1
ATOM 624 C CA . TYR A 1 82 ? 12.496 -2.988 -0.264 1.00 85.88 82 TYR A CA 1
ATOM 625 C C . TYR A 1 82 ? 12.967 -1.909 -1.254 1.00 85.88 82 TYR A C 1
ATOM 627 O O . TYR A 1 82 ? 13.907 -2.137 -2.010 1.00 85.88 82 TYR A O 1
ATOM 635 N N . GLN A 1 83 ? 12.326 -0.735 -1.263 1.00 83.88 83 GLN A N 1
ATOM 636 C CA . GLN A 1 83 ? 12.723 0.410 -2.087 1.00 83.88 83 GLN A CA 1
ATOM 637 C C . GLN A 1 83 ? 13.815 1.265 -1.411 1.00 83.88 83 GLN A C 1
ATOM 639 O O . GLN A 1 83 ? 14.407 2.133 -2.057 1.00 83.88 83 GLN A O 1
ATOM 644 N N . GLY A 1 84 ? 14.094 1.011 -0.127 1.00 84.38 84 GLY A N 1
ATOM 645 C CA . GLY A 1 84 ? 14.999 1.779 0.726 1.00 84.38 84 GLY A CA 1
ATOM 646 C C . GLY A 1 84 ? 14.280 2.488 1.878 1.00 84.38 84 GLY A C 1
ATOM 647 O O . GLY A 1 84 ? 13.052 2.473 1.992 1.00 84.38 84 GLY A O 1
ATOM 648 N N . ILE A 1 85 ? 15.065 3.149 2.737 1.00 84.50 85 ILE A N 1
ATOM 649 C CA . ILE A 1 85 ? 14.549 3.896 3.899 1.00 84.50 85 ILE A CA 1
ATOM 650 C C . ILE A 1 85 ? 13.641 5.048 3.445 1.00 84.50 85 ILE A C 1
ATOM 652 O O . ILE A 1 85 ? 12.618 5.309 4.077 1.00 84.50 85 ILE A O 1
ATOM 656 N N . GLY A 1 86 ? 13.959 5.702 2.322 1.00 82.12 86 GLY A N 1
ATOM 657 C CA . GLY A 1 86 ? 13.092 6.730 1.745 1.00 82.12 86 GLY A CA 1
ATOM 658 C C . GLY A 1 86 ? 11.726 6.175 1.327 1.00 82.12 86 GLY A C 1
ATOM 659 O O . GLY A 1 86 ? 10.701 6.775 1.633 1.00 82.12 86 GLY A O 1
ATOM 660 N N . GLY A 1 87 ? 11.683 5.005 0.688 1.00 82.94 87 GLY A N 1
ATOM 661 C CA . GLY A 1 87 ? 10.442 4.319 0.315 1.00 82.94 87 GLY A CA 1
ATOM 662 C C . GLY A 1 87 ? 9.567 3.991 1.525 1.00 82.94 87 GLY A C 1
ATOM 663 O O . GLY A 1 87 ? 8.359 4.233 1.483 1.00 82.94 87 GLY A O 1
ATOM 664 N N . PHE A 1 88 ? 10.180 3.533 2.619 1.00 88.19 88 PHE A N 1
ATOM 665 C CA . PHE A 1 88 ? 9.496 3.302 3.893 1.00 88.19 88 PHE A CA 1
ATOM 666 C C . PHE A 1 88 ? 8.896 4.589 4.469 1.00 88.19 88 PHE A C 1
ATOM 668 O O . PHE A 1 88 ? 7.684 4.659 4.661 1.00 88.19 88 PHE A O 1
ATOM 675 N N . ILE A 1 89 ? 9.717 5.622 4.701 1.00 87.38 89 ILE A N 1
ATOM 676 C CA . ILE A 1 89 ? 9.262 6.866 5.345 1.00 87.38 89 ILE A CA 1
ATOM 677 C C . ILE A 1 89 ? 8.198 7.560 4.491 1.00 87.38 89 ILE A C 1
ATOM 679 O O . ILE A 1 89 ? 7.188 8.014 5.022 1.00 87.38 89 ILE A O 1
ATOM 683 N N . GLY A 1 90 ? 8.381 7.602 3.170 1.00 84.62 90 GLY A N 1
ATOM 684 C CA . GLY A 1 90 ? 7.421 8.231 2.266 1.00 84.62 90 GLY A CA 1
ATOM 685 C C . GLY A 1 90 ? 6.036 7.601 2.348 1.00 84.62 90 GLY A C 1
ATOM 686 O O . GLY A 1 90 ? 5.042 8.313 2.433 1.00 84.62 90 GLY A O 1
ATOM 687 N N . ASN A 1 91 ? 5.967 6.270 2.369 1.00 89.25 91 ASN A N 1
ATOM 688 C CA . ASN A 1 91 ? 4.698 5.544 2.451 1.00 89.25 91 ASN A CA 1
ATOM 689 C C . ASN A 1 91 ? 4.130 5.443 3.870 1.00 89.25 91 ASN A C 1
ATOM 691 O O . ASN A 1 91 ? 2.950 5.160 4.018 1.00 89.25 91 ASN A O 1
ATOM 695 N N . LEU A 1 92 ? 4.944 5.651 4.904 1.00 90.06 92 LEU A N 1
ATOM 696 C CA . LEU A 1 92 ? 4.466 5.761 6.282 1.00 90.06 92 LEU A CA 1
ATOM 697 C C . LEU A 1 92 ? 3.703 7.079 6.510 1.00 90.06 92 LEU A C 1
ATOM 699 O O . LEU A 1 92 ? 2.779 7.124 7.319 1.00 90.06 92 LEU A O 1
ATOM 703 N N . VAL A 1 93 ? 4.135 8.157 5.846 1.00 86.31 93 VAL A N 1
ATOM 704 C CA . VAL A 1 93 ? 3.621 9.525 6.054 1.00 86.31 93 VAL A CA 1
ATOM 705 C C . VAL A 1 93 ? 2.439 9.866 5.140 1.00 86.31 93 VAL A C 1
ATOM 707 O O . VAL A 1 93 ? 1.624 10.711 5.505 1.00 86.31 93 VAL A O 1
ATOM 710 N N . MET A 1 94 ? 2.361 9.250 3.959 1.00 78.94 94 MET A N 1
ATOM 711 C CA . MET A 1 94 ? 1.258 9.431 3.003 1.00 78.94 94 MET A CA 1
ATOM 712 C C . MET A 1 94 ? 0.066 8.532 3.296 1.00 78.94 94 MET A C 1
ATOM 714 O O . MET A 1 94 ? -1.061 9.033 3.097 1.00 78.94 94 MET A O 1
#

pLDDT: mean 89.2, std 9.68, range [57.75, 98.56]

Foldseek 3Di:
DVLLVVLLVVCVVVVQWDDDDPDDDDPDPCVVVVVVVVVVVVVVVCCCCLPVPQLVVCVVVVHDNVRSVQVSQQVQLVVQCVGGNSSSVSSSVD

Radius of gyration: 15.76 Å; chains: 1; bounding box: 35×21×47 Å

Secondary structure (DSSP, 8-state):
-HHHHHHHHHHHHTT-S---------S-TTHHHHHHHHHHHHHHHHIIIIIIIIIHHHHHTT--HHHHHHHHHHHHHHHGGGG-HHHHHHHHH-

Sequence (94 aa):
GSAGLAFYLVARASGFNLTVVPESLPDVWWKFPVLILSAAQNSVVEEVIVVAYLLRRLDQLGWTPMASLAASSVLRGSYHLYQGIGGFIGNLVM